Protein AF-A0A6G4RGD8-F1 (afdb_monomer_lite)

Structure (mmCIF, N/CA/C/O backbone):
data_AF-A0A6G4RGD8-F1
#
_entry.id   AF-A0A6G4RGD8-F1
#
loop_
_atom_site.group_PDB
_atom_site.id
_atom_site.type_symbol
_atom_site.label_atom_id
_atom_site.label_alt_id
_atom_site.label_comp_id
_atom_site.label_asym_id
_atom_site.label_entity_id
_atom_site.label_seq_id
_atom_site.pdbx_PDB_ins_code
_atom_site.Cartn_x
_atom_site.Cartn_y
_atom_site.Cartn_z
_atom_site.occupancy
_atom_site.B_iso_or_equiv
_atom_site.auth_seq_id
_atom_site.auth_comp_id
_atom_site.auth_asym_id
_atom_site.auth_atom_id
_atom_site.pdbx_PDB_model_num
ATOM 1 N N . MET A 1 1 ? 29.642 -4.238 -68.985 1.00 43.06 1 MET A N 1
ATOM 2 C CA . MET A 1 1 ? 29.550 -3.118 -68.025 1.00 43.06 1 MET A CA 1
ATOM 3 C C . MET A 1 1 ? 28.081 -2.906 -67.682 1.00 43.06 1 MET A C 1
ATOM 5 O O . MET A 1 1 ? 27.389 -2.224 -68.419 1.00 43.06 1 MET A O 1
ATOM 9 N N . GLN A 1 2 ? 27.576 -3.562 -66.638 1.00 38.78 2 GLN A N 1
ATOM 10 C CA . GLN A 1 2 ? 26.232 -3.315 -66.108 1.00 38.78 2 GLN A CA 1
ATOM 11 C C . GLN A 1 2 ? 26.386 -3.046 -64.612 1.00 38.78 2 GLN A C 1
ATOM 13 O O . GLN A 1 2 ? 26.752 -3.939 -63.854 1.00 38.78 2 GLN A O 1
ATOM 18 N N . SER A 1 3 ? 26.186 -1.790 -64.219 1.00 40.53 3 SER A N 1
ATOM 19 C CA . SER A 1 3 ? 26.193 -1.352 -62.826 1.00 40.53 3 SER A CA 1
ATOM 20 C C . SER A 1 3 ? 24.747 -1.252 -62.351 1.00 40.53 3 SER A C 1
ATOM 22 O O . SER A 1 3 ? 24.109 -0.221 -62.540 1.00 40.53 3 SER A O 1
ATOM 24 N N . SER A 1 4 ? 24.233 -2.313 -61.729 1.00 40.41 4 SER A N 1
ATOM 25 C CA . SER A 1 4 ? 22.991 -2.253 -60.954 1.00 40.41 4 SER A CA 1
ATOM 26 C C . SER A 1 4 ? 23.343 -1.912 -59.511 1.00 40.41 4 SER A C 1
ATOM 28 O O . SER A 1 4 ? 23.834 -2.741 -58.749 1.00 40.41 4 SER A O 1
ATOM 30 N N . ARG A 1 5 ? 23.145 -0.643 -59.154 1.00 41.50 5 ARG A N 1
ATOM 31 C CA . ARG A 1 5 ? 23.336 -0.119 -57.801 1.00 41.50 5 ARG A CA 1
ATOM 32 C C . ARG A 1 5 ? 22.056 -0.402 -57.007 1.00 41.50 5 ARG A C 1
ATOM 34 O O . ARG A 1 5 ? 21.121 0.392 -57.046 1.00 41.50 5 ARG A O 1
ATOM 41 N N . SER A 1 6 ? 22.000 -1.551 -56.333 1.00 40.41 6 SER A N 1
ATOM 42 C CA . SER A 1 6 ? 20.940 -1.849 -55.363 1.00 40.41 6 SER A CA 1
ATOM 43 C C . SER A 1 6 ? 21.024 -0.862 -54.203 1.00 40.41 6 SER A C 1
ATOM 45 O O . SER A 1 6 ? 22.023 -0.797 -53.488 1.00 40.41 6 SER A O 1
ATOM 47 N N . GLN A 1 7 ? 19.972 -0.063 -54.056 1.00 45.44 7 GLN A N 1
ATOM 48 C CA . GLN A 1 7 ? 19.753 0.810 -52.915 1.00 45.44 7 GLN A CA 1
ATOM 49 C C . GLN A 1 7 ? 19.382 -0.059 -51.709 1.00 45.44 7 GLN A C 1
ATOM 51 O O . GLN A 1 7 ? 18.290 -0.619 -51.650 1.00 45.44 7 GLN A O 1
ATOM 56 N N . SER A 1 8 ? 20.292 -0.179 -50.746 1.00 40.34 8 SER A N 1
ATOM 57 C CA . SER A 1 8 ? 19.971 -0.717 -49.425 1.00 40.34 8 SER A CA 1
ATOM 58 C C . SER A 1 8 ? 19.267 0.377 -48.629 1.00 40.34 8 SER A C 1
ATOM 60 O O . SER A 1 8 ? 19.894 1.318 -48.148 1.00 40.34 8 SER A O 1
ATOM 62 N N . ASN A 1 9 ? 17.943 0.273 -48.551 1.00 36.78 9 ASN A N 1
ATOM 63 C CA . ASN A 1 9 ? 17.093 1.141 -47.751 1.00 36.78 9 ASN A CA 1
ATOM 64 C C . ASN A 1 9 ? 17.184 0.705 -46.277 1.00 36.78 9 ASN A C 1
ATOM 66 O O . ASN A 1 9 ? 16.479 -0.204 -45.841 1.00 36.78 9 ASN A O 1
ATOM 70 N N . THR A 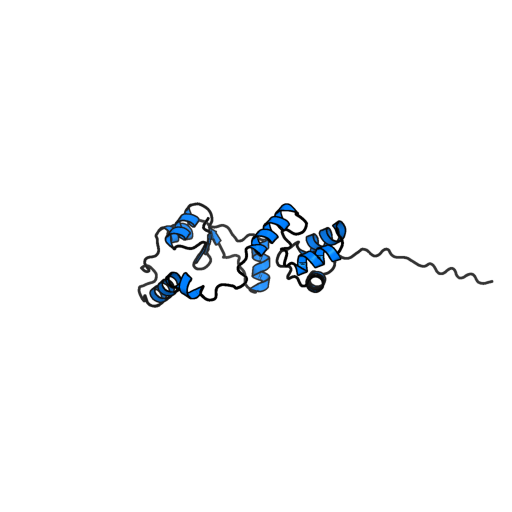1 10 ? 18.099 1.307 -45.518 1.00 40.91 10 THR A N 1
ATOM 71 C CA . THR A 1 10 ? 18.240 1.075 -44.075 1.00 40.91 10 THR A CA 1
ATOM 72 C C . THR A 1 10 ? 17.158 1.869 -43.342 1.00 40.91 10 THR A C 1
ATOM 74 O O . THR A 1 10 ? 17.375 3.003 -42.924 1.00 40.91 10 THR A O 1
ATOM 77 N N . ALA A 1 11 ? 15.962 1.291 -43.220 1.00 37.59 11 ALA A N 1
ATOM 78 C CA . ALA A 1 11 ? 14.908 1.841 -42.378 1.00 37.59 11 ALA A CA 1
ATOM 79 C C . ALA A 1 11 ? 15.315 1.706 -40.901 1.00 37.59 11 ALA A C 1
ATOM 81 O O . ALA A 1 11 ? 15.418 0.604 -40.360 1.00 37.59 11 ALA A O 1
ATOM 82 N N . SER A 1 12 ? 15.578 2.848 -40.269 1.00 39.66 12 SER A N 1
ATOM 83 C CA . SER A 1 12 ? 15.837 2.998 -38.841 1.00 39.66 12 SER A CA 1
ATOM 84 C C . SER A 1 12 ? 14.739 2.328 -38.013 1.00 39.66 12 SER A C 1
ATOM 86 O O . SER A 1 12 ? 13.585 2.752 -38.035 1.00 39.66 12 SER A O 1
ATOM 88 N N . GLN A 1 13 ? 15.112 1.282 -37.275 1.00 43.19 13 GLN A N 1
ATOM 89 C CA . GLN A 1 13 ? 14.257 0.609 -36.301 1.00 43.19 13 GLN A CA 1
ATOM 90 C C . GLN A 1 13 ? 13.852 1.603 -35.207 1.00 43.19 13 GLN A C 1
ATOM 92 O O . GLN A 1 13 ? 14.660 1.998 -34.366 1.00 43.19 13 GLN A O 1
ATOM 97 N N . THR A 1 14 ? 12.588 2.009 -35.206 1.00 43.06 14 THR A N 1
ATOM 98 C CA . THR A 1 14 ? 11.938 2.603 -34.042 1.00 43.06 14 THR A CA 1
ATOM 99 C C . THR A 1 14 ? 11.858 1.513 -32.975 1.00 43.06 14 THR A C 1
ATOM 101 O O . THR A 1 14 ? 11.172 0.509 -33.146 1.00 43.06 14 THR A O 1
ATOM 104 N N . SER A 1 15 ? 12.634 1.647 -31.897 1.00 50.28 15 SER A N 1
ATOM 105 C CA . SER A 1 15 ? 12.670 0.664 -30.812 1.00 50.28 15 SER A CA 1
ATOM 106 C C . SER A 1 15 ? 11.329 0.648 -30.078 1.00 50.28 15 SER A C 1
ATOM 108 O O . SER A 1 15 ? 11.085 1.414 -29.145 1.00 50.28 15 SER A O 1
ATOM 110 N N . ALA A 1 16 ? 10.426 -0.214 -30.542 1.00 61.56 16 ALA A N 1
ATOM 111 C CA . ALA A 1 16 ? 9.167 -0.489 -29.876 1.00 61.56 16 ALA A CA 1
ATOM 112 C C . ALA A 1 16 ? 9.452 -0.924 -28.434 1.00 61.56 16 ALA A C 1
ATOM 114 O O . ALA A 1 16 ? 10.327 -1.753 -28.168 1.00 61.56 16 ALA A O 1
ATOM 115 N N . ARG A 1 17 ? 8.725 -0.324 -27.491 1.00 67.44 17 ARG A N 1
ATOM 116 C CA . ARG A 1 17 ? 8.806 -0.666 -26.074 1.00 67.44 17 ARG A CA 1
ATOM 117 C C . ARG A 1 17 ? 8.498 -2.165 -25.917 1.00 67.44 17 ARG A C 1
ATOM 119 O O . ARG A 1 17 ? 7.419 -2.568 -26.350 1.00 67.44 17 ARG A O 1
ATOM 126 N N . PRO A 1 18 ? 9.390 -2.986 -25.324 1.00 74.69 18 PRO A N 1
ATOM 127 C CA . PRO A 1 18 ? 9.124 -4.412 -25.196 1.00 74.69 18 PRO A CA 1
ATOM 128 C C . PRO A 1 18 ? 7.847 -4.647 -24.372 1.00 74.69 18 PRO A C 1
ATOM 130 O O . PRO A 1 18 ? 7.622 -3.908 -23.401 1.00 74.69 18 PRO A O 1
ATOM 133 N N . PRO A 1 19 ? 7.021 -5.643 -24.747 1.00 82.19 19 PRO A N 1
ATOM 134 C CA . PRO A 1 19 ? 5.846 -6.037 -23.979 1.00 82.19 19 PRO A CA 1
ATOM 135 C C . PRO A 1 19 ? 6.194 -6.338 -22.519 1.00 82.19 19 PRO A C 1
ATOM 137 O O . PRO A 1 19 ? 7.292 -6.810 -22.217 1.00 82.19 19 PRO A O 1
ATOM 140 N N . ARG A 1 20 ? 5.240 -6.091 -21.614 1.00 81.25 20 ARG A N 1
ATOM 141 C CA . ARG A 1 20 ? 5.378 -6.3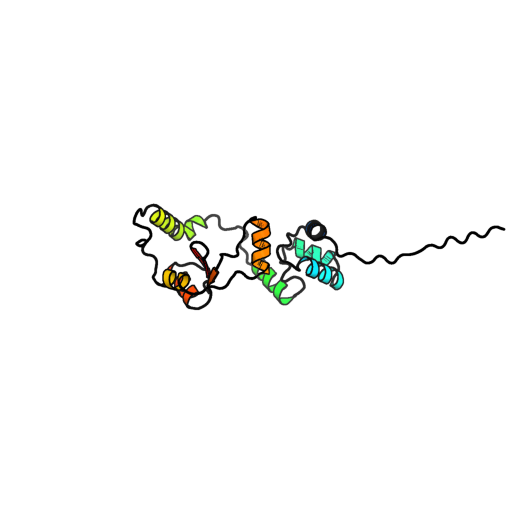49 -20.170 1.00 81.25 20 ARG A CA 1
ATOM 142 C C . ARG A 1 20 ? 5.854 -7.779 -19.893 1.00 81.25 20 ARG A C 1
ATOM 144 O O . ARG A 1 20 ? 6.862 -7.947 -19.218 1.00 81.25 20 ARG A O 1
ATOM 151 N N . GLU A 1 21 ? 5.208 -8.763 -20.514 1.00 84.25 21 GLU A N 1
ATOM 152 C CA . GLU A 1 21 ? 5.518 -10.194 -20.375 1.00 84.25 21 GLU A CA 1
ATOM 153 C C . GLU A 1 21 ? 6.969 -10.535 -20.739 1.00 84.25 21 GLU A C 1
ATOM 155 O O . GLU A 1 21 ? 7.592 -11.417 -20.154 1.00 84.25 21 GLU A O 1
ATOM 160 N N . THR A 1 22 ? 7.544 -9.824 -21.715 1.00 86.44 22 THR A N 1
ATOM 161 C CA . THR A 1 22 ? 8.944 -10.016 -22.109 1.00 86.44 22 THR A CA 1
ATOM 162 C C . THR A 1 22 ? 9.900 -9.566 -21.008 1.00 86.44 22 THR A C 1
ATOM 164 O O . THR A 1 22 ? 10.951 -10.173 -20.824 1.00 86.44 22 THR A O 1
ATOM 167 N N . ILE A 1 23 ? 9.552 -8.498 -20.290 1.00 85.56 23 ILE A N 1
ATOM 168 C CA . ILE A 1 23 ? 10.360 -7.958 -19.192 1.00 85.56 23 ILE A CA 1
ATOM 169 C C . ILE A 1 23 ? 10.203 -8.843 -17.954 1.00 85.56 23 ILE A C 1
ATOM 171 O O . ILE A 1 23 ? 11.206 -9.150 -17.318 1.00 85.56 23 ILE A O 1
ATOM 175 N N . GLU A 1 24 ? 8.979 -9.295 -17.666 1.00 87.88 24 GLU A N 1
ATOM 176 C CA . GLU A 1 24 ? 8.684 -10.251 -16.589 1.00 87.88 24 GLU A CA 1
ATOM 177 C C . GLU A 1 24 ? 9.520 -11.521 -16.743 1.00 87.88 24 GLU A C 1
ATOM 179 O O . GLU A 1 24 ? 10.305 -11.853 -15.861 1.00 87.88 24 GLU A O 1
ATOM 184 N N . ARG A 1 25 ? 9.463 -12.163 -17.918 1.00 89.81 25 ARG A N 1
ATOM 185 C CA . ARG A 1 25 ? 10.241 -13.382 -18.203 1.00 89.81 25 ARG A CA 1
ATOM 186 C C . ARG A 1 25 ? 11.749 -13.174 -18.191 1.00 89.81 25 ARG A C 1
ATOM 188 O O . ARG A 1 25 ? 12.481 -14.113 -17.911 1.00 89.81 25 ARG A O 1
ATOM 195 N N . ARG A 1 26 ? 12.230 -11.986 -18.568 1.00 89.69 26 ARG A N 1
ATOM 196 C CA . ARG A 1 26 ? 13.672 -11.703 -18.596 1.00 89.69 26 ARG A CA 1
ATOM 197 C C . ARG A 1 26 ? 14.253 -11.672 -17.193 1.00 89.69 26 ARG A C 1
ATOM 199 O O . ARG A 1 26 ? 15.326 -12.220 -16.991 1.00 89.69 26 ARG A O 1
ATOM 206 N N . TYR A 1 27 ? 13.558 -10.992 -16.289 1.00 90.50 27 TYR A N 1
ATOM 207 C CA . TYR A 1 27 ? 14.035 -10.735 -14.937 1.00 90.50 27 TYR A CA 1
ATOM 208 C C . TYR A 1 27 ? 13.481 -11.709 -13.901 1.00 90.50 27 TYR A C 1
ATOM 210 O O . TYR A 1 27 ? 13.849 -11.590 -12.741 1.00 90.50 27 TYR A O 1
ATOM 218 N N . ASP A 1 28 ? 12.611 -12.633 -14.312 1.00 89.50 28 ASP A N 1
ATOM 219 C CA . ASP A 1 28 ? 11.839 -13.502 -13.418 1.00 89.50 28 ASP A CA 1
ATOM 220 C C . ASP A 1 28 ? 11.111 -12.696 -12.323 1.00 89.50 28 ASP A C 1
ATOM 222 O O . ASP A 1 28 ? 11.133 -13.005 -11.135 1.00 89.50 28 ASP A O 1
ATOM 226 N N . LEU A 1 29 ? 10.501 -11.579 -12.737 1.00 87.44 29 LEU A N 1
ATOM 227 C CA . LEU A 1 29 ? 9.777 -10.653 -11.865 1.00 87.44 29 LEU A CA 1
ATOM 228 C C . LEU A 1 29 ? 8.316 -10.582 -12.284 1.00 87.44 29 LEU A C 1
ATOM 230 O O . LEU A 1 29 ? 8.021 -10.478 -13.470 1.00 87.44 29 LEU A O 1
ATOM 234 N N . GLU A 1 30 ? 7.407 -10.498 -11.318 1.00 83.69 30 GLU A N 1
ATOM 235 C CA . GLU A 1 30 ? 6.010 -10.146 -11.580 1.00 83.69 30 GLU A CA 1
ATOM 236 C C . GLU A 1 30 ? 5.818 -8.621 -11.491 1.00 83.69 30 GLU A C 1
ATOM 238 O O . GLU A 1 30 ? 6.068 -7.994 -10.455 1.00 83.69 30 GLU A O 1
ATOM 243 N N . LEU A 1 31 ? 5.392 -7.989 -12.594 1.00 84.62 31 LEU A N 1
ATOM 244 C CA . LEU A 1 31 ? 5.272 -6.530 -12.685 1.00 84.62 31 LEU A CA 1
ATOM 245 C C . LEU A 1 31 ? 3.887 -6.048 -12.257 1.00 84.62 31 LEU A C 1
ATOM 247 O O . LEU A 1 31 ? 3.026 -5.736 -13.069 1.00 84.62 31 LEU A O 1
ATOM 251 N N . TYR A 1 32 ? 3.683 -5.957 -10.955 1.00 75.69 32 TYR A N 1
ATOM 252 C CA . TYR A 1 32 ? 2.395 -5.658 -10.340 1.00 75.69 32 TYR A CA 1
ATOM 253 C C . TYR A 1 32 ? 1.840 -4.253 -10.557 1.00 75.69 32 TYR A C 1
ATOM 255 O O . TYR A 1 32 ? 0.623 -4.092 -10.570 1.00 75.69 32 TYR A O 1
ATOM 263 N N . MET A 1 33 ? 2.706 -3.244 -10.671 1.00 80.12 33 MET A N 1
ATOM 264 C CA . MET A 1 33 ? 2.271 -1.845 -10.727 1.00 80.12 33 MET A CA 1
ATOM 265 C C . MET A 1 33 ? 2.485 -1.262 -12.125 1.00 80.12 33 MET A C 1
ATOM 267 O O . MET A 1 33 ? 3.537 -1.510 -12.743 1.00 80.12 33 MET A O 1
ATOM 271 N N . PRO A 1 34 ? 1.551 -0.427 -12.620 1.00 76.12 34 PRO A N 1
ATOM 272 C CA . PRO A 1 34 ? 1.759 0.296 -13.863 1.00 76.12 34 PRO A CA 1
ATOM 273 C C . PRO A 1 34 ? 3.061 1.109 -13.792 1.00 76.12 34 PRO A C 1
ATOM 275 O O . PRO A 1 34 ? 3.463 1.649 -12.764 1.00 76.12 34 PRO A O 1
ATOM 278 N N . GLY A 1 35 ? 3.799 1.136 -14.902 1.00 83.94 35 GLY A N 1
ATOM 279 C CA . GLY A 1 35 ? 5.069 1.862 -14.990 1.00 83.94 35 GLY A CA 1
ATOM 280 C C . GLY A 1 35 ? 6.315 1.117 -14.491 1.00 83.94 35 GLY A C 1
ATOM 281 O O . GLY A 1 35 ? 7.419 1.558 -14.822 1.00 83.94 35 GLY A O 1
ATOM 282 N N . GLN A 1 36 ? 6.200 -0.038 -13.819 1.00 88.38 36 GLN A N 1
ATOM 283 C CA . GLN A 1 36 ? 7.375 -0.838 -13.422 1.00 88.38 36 GLN A CA 1
ATOM 284 C C . GLN A 1 36 ? 8.212 -1.282 -14.629 1.00 88.38 36 GLN A C 1
ATOM 286 O O . GLN A 1 36 ? 9.429 -1.108 -14.631 1.00 88.38 36 GLN A O 1
ATOM 291 N N . ALA A 1 37 ? 7.561 -1.708 -15.714 1.00 87.50 37 ALA A N 1
ATOM 292 C CA . ALA A 1 37 ? 8.219 -1.978 -16.993 1.00 87.50 37 ALA A CA 1
ATOM 293 C C . ALA A 1 37 ? 9.005 -0.762 -17.524 1.00 87.50 37 ALA A C 1
ATOM 295 O O . ALA A 1 37 ? 10.114 -0.903 -18.032 1.00 87.50 37 ALA A O 1
ATOM 296 N N . THR A 1 38 ? 8.449 0.454 -17.402 1.00 89.06 38 THR A N 1
ATOM 297 C CA . THR A 1 38 ? 9.132 1.689 -17.838 1.00 89.06 38 THR A CA 1
ATOM 298 C C . THR A 1 38 ? 10.365 1.936 -16.981 1.00 89.06 38 THR A C 1
ATOM 300 O O . THR A 1 38 ? 11.410 2.348 -17.480 1.00 89.06 38 THR A O 1
ATOM 303 N N . LYS A 1 39 ? 10.232 1.718 -15.670 1.00 90.00 39 LYS A N 1
ATOM 304 C CA . LYS A 1 39 ? 11.307 1.927 -14.711 1.00 90.00 39 LYS A CA 1
ATOM 305 C C . LYS A 1 39 ? 12.456 0.954 -14.956 1.00 90.00 39 LYS A C 1
ATOM 307 O O . LYS A 1 39 ? 13.591 1.411 -15.037 1.00 90.00 39 LYS A O 1
ATOM 312 N N . LEU A 1 40 ? 12.164 -0.330 -15.165 1.00 90.69 40 LEU A N 1
ATOM 313 C CA . LEU A 1 40 ? 13.173 -1.334 -15.508 1.00 90.69 40 LEU A CA 1
ATOM 314 C C . LEU A 1 40 ? 13.910 -0.973 -16.800 1.00 90.69 40 LEU A C 1
ATOM 316 O O . LEU A 1 40 ? 15.132 -0.972 -16.806 1.00 90.69 40 LEU A O 1
ATOM 320 N N . GLN A 1 41 ? 13.209 -0.518 -17.842 1.00 88.88 41 GLN A N 1
ATOM 321 C CA . GLN A 1 41 ? 13.859 -0.044 -19.074 1.00 88.88 41 GLN A CA 1
ATOM 322 C C . GLN A 1 41 ? 14.756 1.185 -18.859 1.00 88.88 41 GLN A C 1
ATOM 324 O O . GLN A 1 41 ? 15.803 1.323 -19.492 1.00 88.88 41 GLN A O 1
ATOM 329 N N . ARG A 1 42 ? 14.360 2.118 -17.982 1.00 90.19 42 ARG A N 1
ATOM 330 C CA . ARG A 1 42 ? 15.214 3.264 -17.620 1.00 90.19 42 ARG A CA 1
ATOM 331 C C . ARG A 1 42 ? 16.455 2.806 -16.856 1.00 90.19 42 ARG A C 1
ATOM 333 O O . ARG A 1 42 ? 17.538 3.318 -17.122 1.00 90.19 42 ARG A O 1
ATOM 340 N N . LEU A 1 43 ? 16.306 1.843 -15.948 1.00 92.44 43 LEU A N 1
ATOM 341 C CA . LEU A 1 43 ? 17.416 1.262 -15.196 1.00 92.44 43 LEU A CA 1
ATOM 342 C C . LEU A 1 43 ? 18.362 0.477 -16.114 1.00 92.44 43 LEU A C 1
ATOM 344 O O . LEU A 1 43 ? 19.564 0.712 -16.054 1.00 92.44 43 LEU A O 1
ATOM 348 N N . GLU A 1 44 ? 17.846 -0.347 -17.031 1.00 92.00 44 GLU A N 1
ATOM 349 C CA . GLU A 1 44 ? 18.632 -1.034 -18.069 1.00 92.00 44 GLU A CA 1
ATOM 350 C C . GLU A 1 44 ? 19.518 -0.043 -18.837 1.00 92.00 44 GLU A C 1
ATOM 352 O O . GLU A 1 44 ? 20.712 -0.279 -19.008 1.00 92.00 44 GLU A O 1
ATOM 357 N N . LYS A 1 45 ? 18.959 1.101 -19.256 1.00 90.12 45 LYS A N 1
ATOM 358 C CA . LYS A 1 45 ? 19.719 2.150 -19.955 1.00 90.12 45 LYS A CA 1
ATOM 359 C C . LYS A 1 45 ? 20.763 2.828 -19.069 1.00 90.12 45 LYS A C 1
ATOM 361 O O . LYS A 1 45 ? 21.837 3.161 -19.553 1.00 90.12 45 LYS A O 1
ATOM 366 N N . ALA A 1 46 ? 20.441 3.069 -17.800 1.00 91.00 46 ALA A N 1
ATOM 367 C CA . ALA A 1 46 ? 21.319 3.786 -16.880 1.00 91.00 46 ALA A CA 1
ATOM 368 C C . ALA A 1 46 ? 22.481 2.926 -16.367 1.00 91.00 46 ALA A C 1
ATOM 370 O O . ALA A 1 46 ? 23.546 3.453 -16.054 1.00 91.00 46 ALA A O 1
ATOM 371 N N . CYS A 1 47 ? 22.271 1.616 -16.225 1.00 91.00 47 CYS A N 1
ATOM 372 C CA . CYS A 1 47 ? 23.215 0.753 -15.526 1.00 91.00 47 CYS A CA 1
ATOM 373 C C . CYS A 1 47 ? 23.472 -0.626 -16.123 1.00 91.00 47 CYS A C 1
ATOM 375 O O . CYS A 1 47 ? 24.241 -1.403 -15.556 1.00 91.00 47 CYS A O 1
ATOM 377 N N . GLY A 1 48 ? 22.875 -0.903 -17.275 1.00 92.44 48 GLY A N 1
ATOM 378 C CA . GLY A 1 48 ? 22.999 -2.170 -17.969 1.00 92.44 48 GLY A CA 1
ATOM 379 C C . GLY A 1 48 ? 22.016 -3.229 -17.455 1.00 92.44 48 GLY A C 1
ATOM 380 O O . GLY A 1 48 ? 21.620 -3.220 -16.286 1.00 92.44 48 GLY A O 1
ATOM 381 N N . PRO A 1 49 ? 21.630 -4.182 -18.319 1.00 91.62 49 PRO A N 1
ATOM 382 C CA . PRO A 1 49 ? 20.656 -5.216 -17.979 1.00 91.62 49 PRO A CA 1
ATOM 383 C C . PRO A 1 49 ? 21.179 -6.212 -16.938 1.00 91.62 49 PRO A C 1
ATOM 385 O O . PRO A 1 49 ? 20.393 -6.714 -16.145 1.00 91.62 49 PRO A O 1
ATOM 388 N N . GLN A 1 50 ? 22.492 -6.455 -16.897 1.00 92.19 50 GLN A N 1
ATOM 389 C CA . GLN A 1 50 ? 23.129 -7.378 -15.950 1.00 92.19 50 GLN A CA 1
ATOM 390 C C . GLN A 1 50 ? 22.998 -6.898 -14.503 1.00 92.19 50 GLN A C 1
ATOM 392 O O . GLN A 1 50 ? 22.753 -7.699 -13.609 1.00 92.19 50 GLN A O 1
ATOM 397 N N . ARG A 1 51 ? 23.112 -5.584 -14.267 1.00 94.31 51 ARG A N 1
ATOM 398 C CA . ARG A 1 51 ? 22.971 -5.025 -12.918 1.00 94.31 51 ARG A CA 1
ATOM 399 C C . ARG A 1 51 ? 21.522 -5.054 -12.439 1.00 94.31 51 ARG A C 1
ATOM 401 O O . ARG A 1 51 ? 21.270 -5.319 -11.272 1.00 94.31 51 ARG A O 1
ATOM 408 N N . VAL A 1 52 ? 20.575 -4.829 -13.350 1.00 92.75 52 VAL A N 1
ATOM 409 C CA . VAL A 1 52 ? 19.143 -4.989 -13.058 1.00 92.75 52 VAL A CA 1
ATOM 410 C C . VAL A 1 52 ? 18.808 -6.453 -12.764 1.00 92.75 52 VAL A C 1
ATOM 412 O O . VAL A 1 52 ? 18.068 -6.709 -11.821 1.00 92.75 52 VAL A O 1
ATOM 415 N N . GLN A 1 53 ? 19.398 -7.397 -13.509 1.00 92.44 53 GLN A N 1
ATOM 416 C CA . GLN A 1 53 ? 19.243 -8.832 -13.256 1.00 92.44 53 GLN A CA 1
ATOM 417 C C . GLN A 1 53 ? 19.763 -9.209 -11.872 1.00 92.44 53 GLN A C 1
ATOM 419 O O . GLN A 1 53 ? 19.036 -9.820 -11.107 1.00 92.44 53 GLN A O 1
ATOM 424 N N . GLN A 1 54 ? 20.965 -8.758 -11.512 1.00 93.25 54 GLN A N 1
ATOM 425 C CA . GLN A 1 54 ? 21.527 -9.009 -10.187 1.00 93.25 54 GLN A CA 1
ATOM 426 C C . GLN A 1 54 ? 20.585 -8.541 -9.066 1.00 93.25 54 GLN A C 1
ATOM 428 O O . GLN A 1 54 ? 20.368 -9.260 -8.098 1.00 93.25 54 GLN A O 1
ATOM 433 N N . TRP A 1 55 ? 20.000 -7.347 -9.192 1.00 94.31 55 TRP A N 1
ATOM 434 C CA . TRP A 1 55 ? 19.031 -6.863 -8.206 1.00 94.31 55 TRP A CA 1
ATOM 435 C C . TRP A 1 55 ? 17.743 -7.690 -8.188 1.00 94.31 55 TRP A C 1
ATOM 437 O O . TRP A 1 55 ? 17.180 -7.896 -7.116 1.00 94.31 55 TRP A O 1
ATOM 447 N N . ALA A 1 56 ? 17.274 -8.160 -9.344 1.00 92.00 56 ALA A N 1
ATOM 448 C CA . ALA A 1 56 ? 16.129 -9.060 -9.419 1.00 92.00 56 ALA A CA 1
ATOM 449 C C . ALA A 1 56 ? 16.417 -10.390 -8.700 1.00 92.00 56 ALA A C 1
ATOM 451 O O . ALA A 1 56 ? 15.624 -10.797 -7.855 1.00 92.00 56 ALA A O 1
ATOM 452 N N . ASP A 1 57 ? 17.589 -10.985 -8.941 1.00 90.50 57 ASP A N 1
ATOM 453 C CA . ASP A 1 57 ? 18.040 -12.231 -8.308 1.00 90.50 57 ASP A CA 1
ATOM 454 C C . ASP A 1 57 ? 18.237 -12.069 -6.783 1.00 90.50 57 ASP A C 1
ATOM 456 O O . ASP A 1 57 ? 17.990 -12.995 -6.014 1.00 90.50 57 ASP A O 1
ATOM 460 N N . GLU A 1 58 ? 18.625 -10.872 -6.319 1.00 89.31 58 GLU A N 1
ATOM 461 C CA . GLU A 1 58 ? 18.666 -10.491 -4.893 1.00 89.31 58 GLU A CA 1
ATOM 462 C C . GLU A 1 58 ? 17.260 -10.342 -4.263 1.00 89.31 58 GLU A C 1
ATOM 464 O O . GLU A 1 58 ? 17.140 -10.093 -3.060 1.00 89.31 58 GLU A O 1
ATOM 469 N N . GLY A 1 59 ? 16.183 -10.446 -5.050 1.00 89.44 59 GLY A N 1
ATOM 470 C CA . GLY A 1 59 ? 14.808 -10.214 -4.601 1.00 89.44 59 GLY A CA 1
ATOM 471 C C . GLY A 1 59 ? 14.500 -8.739 -4.326 1.00 89.44 59 GLY A C 1
ATOM 472 O O . GLY A 1 59 ? 13.604 -8.416 -3.541 1.00 89.44 59 GLY A O 1
ATOM 473 N N . MET A 1 60 ? 15.255 -7.817 -4.929 1.00 93.38 60 MET A N 1
ATOM 474 C CA . MET A 1 60 ? 15.123 -6.389 -4.672 1.00 93.38 60 MET A CA 1
ATOM 475 C C . MET A 1 60 ? 13.816 -5.825 -5.254 1.00 93.38 60 MET A C 1
ATOM 477 O O . MET A 1 60 ? 13.562 -5.956 -6.452 1.00 93.38 60 MET A O 1
ATOM 481 N N . PRO A 1 61 ? 13.001 -5.097 -4.468 1.00 90.69 61 PRO A N 1
ATOM 482 C CA . PRO A 1 61 ? 11.786 -4.487 -4.989 1.00 90.69 61 PRO A CA 1
ATOM 483 C C . PRO A 1 61 ? 12.070 -3.455 -6.089 1.00 90.69 61 PRO A C 1
ATOM 485 O O . PRO A 1 61 ? 12.844 -2.510 -5.917 1.00 90.69 61 PRO A O 1
ATOM 488 N N . ILE A 1 62 ? 11.340 -3.542 -7.202 1.00 90.12 62 ILE A N 1
ATOM 489 C CA . ILE A 1 62 ? 11.461 -2.615 -8.346 1.00 90.12 62 ILE A CA 1
ATOM 490 C C . ILE A 1 62 ? 11.250 -1.150 -7.915 1.00 90.12 62 ILE A C 1
ATOM 492 O O . ILE A 1 62 ? 11.832 -0.217 -8.476 1.00 90.12 62 ILE A O 1
ATOM 496 N N . GLY A 1 63 ? 10.436 -0.920 -6.879 1.00 86.69 63 GLY A N 1
ATOM 497 C CA . GLY A 1 63 ? 10.192 0.398 -6.284 1.00 86.69 63 GLY A CA 1
ATOM 498 C C . GLY A 1 63 ? 11.448 1.080 -5.726 1.00 86.69 63 GLY A C 1
ATOM 499 O O . GLY A 1 63 ? 11.560 2.308 -5.822 1.00 86.69 63 GLY A O 1
ATOM 500 N N . ILE A 1 64 ? 12.426 0.303 -5.256 1.00 91.50 64 ILE A N 1
ATOM 501 C CA . ILE A 1 64 ? 13.659 0.811 -4.636 1.00 91.50 64 ILE A CA 1
ATOM 502 C C . ILE A 1 64 ? 14.898 0.660 -5.526 1.00 91.50 64 ILE A C 1
ATOM 504 O O . ILE A 1 64 ? 15.881 1.359 -5.302 1.00 91.50 64 ILE A O 1
ATOM 508 N N . MET A 1 65 ? 14.848 -0.181 -6.568 1.00 93.12 65 MET A N 1
ATOM 509 C CA . MET A 1 65 ? 15.967 -0.342 -7.504 1.00 93.12 65 MET A CA 1
ATOM 510 C C . MET A 1 65 ? 16.475 1.008 -8.034 1.00 93.12 65 MET A C 1
ATOM 512 O O . MET A 1 65 ? 15.691 1.868 -8.461 1.00 93.12 65 MET A O 1
ATOM 516 N N . GLY A 1 66 ? 17.800 1.172 -8.016 1.00 89.94 66 GLY A N 1
ATOM 517 C CA . GLY A 1 66 ? 18.492 2.395 -8.426 1.00 89.94 66 GLY A CA 1
ATOM 518 C C . GLY A 1 66 ? 18.541 3.503 -7.367 1.00 89.94 66 GLY A C 1
ATOM 519 O O . GLY A 1 66 ? 19.060 4.575 -7.668 1.00 89.94 66 GLY A O 1
ATOM 520 N N . LYS A 1 67 ? 18.037 3.267 -6.148 1.00 92.81 67 LYS A N 1
ATOM 521 C CA . LYS A 1 67 ? 18.118 4.203 -5.016 1.00 92.81 67 LYS A CA 1
ATOM 522 C C . LYS A 1 67 ? 19.049 3.637 -3.930 1.00 92.81 67 LYS A C 1
ATOM 524 O O . LYS A 1 67 ? 18.587 2.838 -3.123 1.00 92.81 67 LYS A O 1
ATOM 529 N N . PRO A 1 68 ? 20.344 4.013 -3.894 1.00 90.19 68 PRO A N 1
ATOM 530 C CA . PRO A 1 68 ? 21.347 3.356 -3.045 1.00 90.19 68 PRO A CA 1
ATOM 531 C C . PRO A 1 68 ? 20.943 3.236 -1.573 1.00 90.19 68 PRO A C 1
ATOM 533 O O . PRO A 1 68 ? 20.929 2.135 -1.041 1.00 90.19 68 PRO A O 1
ATOM 536 N N . VAL A 1 69 ? 20.492 4.340 -0.971 1.00 92.69 69 VAL A N 1
ATOM 537 C CA . VAL A 1 69 ? 20.074 4.378 0.440 1.00 92.69 69 VAL A CA 1
ATOM 538 C C . VAL A 1 69 ? 18.920 3.408 0.725 1.00 92.69 69 VAL A C 1
ATOM 540 O O . VAL A 1 69 ? 18.974 2.651 1.689 1.00 92.69 69 VAL A O 1
ATOM 543 N N . ASP A 1 70 ? 17.897 3.378 -0.134 1.00 91.50 70 ASP A N 1
ATOM 544 C CA . ASP A 1 70 ? 16.745 2.485 0.051 1.00 91.50 70 ASP A CA 1
ATOM 545 C C . ASP A 1 70 ? 17.125 1.010 -0.166 1.00 91.50 70 ASP A C 1
ATOM 547 O O . ASP A 1 70 ? 16.593 0.128 0.511 1.00 91.50 70 ASP A O 1
ATOM 551 N N . MET A 1 71 ? 18.037 0.739 -1.110 1.00 93.56 71 MET A N 1
ATOM 552 C CA . MET A 1 71 ? 18.553 -0.606 -1.391 1.00 93.56 71 MET A CA 1
ATOM 553 C C . MET A 1 71 ? 19.371 -1.143 -0.215 1.00 93.56 71 MET A C 1
ATOM 555 O O . MET A 1 71 ? 19.185 -2.295 0.172 1.00 93.56 71 MET A O 1
ATOM 559 N N . ASP A 1 72 ? 20.227 -0.315 0.382 1.00 91.06 72 ASP A N 1
ATOM 560 C CA . ASP A 1 72 ? 21.040 -0.704 1.535 1.00 91.06 72 ASP A CA 1
ATOM 561 C C . ASP A 1 72 ? 20.162 -0.946 2.766 1.00 91.06 72 ASP A C 1
ATOM 563 O O . ASP A 1 72 ? 20.266 -1.998 3.394 1.00 91.06 72 ASP A O 1
ATOM 567 N N . ALA A 1 73 ? 19.189 -0.066 3.025 1.00 89.12 73 ALA A N 1
ATOM 568 C CA . ALA A 1 73 ? 18.216 -0.268 4.097 1.00 89.12 73 ALA A CA 1
ATOM 569 C C . ALA A 1 73 ? 17.371 -1.542 3.893 1.00 89.12 73 ALA A C 1
ATOM 571 O O . ALA A 1 73 ? 16.988 -2.210 4.852 1.00 89.12 73 ALA A O 1
ATOM 572 N N . PHE A 1 74 ? 17.036 -1.892 2.646 1.00 91.00 74 PHE A N 1
ATOM 573 C CA . PHE A 1 74 ? 16.350 -3.152 2.351 1.00 91.00 74 PHE A CA 1
ATOM 574 C C . PHE A 1 74 ? 17.238 -4.365 2.630 1.00 91.00 74 PHE A C 1
ATOM 576 O O . PHE A 1 74 ? 16.764 -5.315 3.250 1.00 91.00 74 PHE A O 1
ATOM 583 N N . ARG A 1 75 ? 18.507 -4.327 2.213 1.00 91.50 75 ARG A N 1
ATOM 584 C CA . ARG A 1 75 ? 19.476 -5.406 2.450 1.00 91.50 75 ARG A CA 1
ATOM 585 C C . ARG A 1 75 ? 19.729 -5.631 3.934 1.00 91.50 75 ARG A C 1
ATOM 587 O O . ARG A 1 75 ? 19.729 -6.779 4.358 1.00 91.50 75 ARG A O 1
ATOM 594 N N . GLU A 1 76 ? 19.863 -4.564 4.716 1.00 89.12 76 GLU A N 1
ATOM 595 C CA . GLU A 1 76 ? 20.003 -4.635 6.175 1.00 89.12 76 GLU A CA 1
ATOM 596 C C . GLU A 1 76 ? 18.797 -5.345 6.814 1.00 89.12 76 GLU A C 1
ATOM 598 O O . GLU A 1 76 ? 18.961 -6.328 7.532 1.00 89.12 76 GLU A O 1
ATOM 603 N N . ARG A 1 77 ? 17.567 -4.969 6.432 1.00 84.50 77 ARG A N 1
ATOM 604 C CA . ARG A 1 77 ? 16.351 -5.663 6.897 1.00 84.50 77 ARG A CA 1
ATOM 605 C C . ARG A 1 77 ? 16.274 -7.130 6.468 1.00 84.50 77 ARG A C 1
ATOM 607 O O . ARG A 1 77 ? 15.664 -7.924 7.176 1.00 84.50 77 ARG A O 1
ATOM 614 N N . GLN A 1 78 ? 16.812 -7.488 5.298 1.00 82.50 78 GLN A N 1
ATOM 615 C CA . GLN A 1 78 ? 16.868 -8.889 4.861 1.00 82.50 78 GLN A CA 1
ATOM 616 C C . GLN A 1 78 ? 17.944 -9.679 5.614 1.00 82.50 78 GLN A C 1
ATOM 618 O O . GLN A 1 78 ? 17.727 -10.857 5.879 1.00 82.50 78 GLN A O 1
ATOM 623 N N . ALA A 1 79 ? 19.065 -9.051 5.981 1.00 83.19 79 ALA A N 1
ATOM 624 C CA . ALA A 1 79 ? 20.110 -9.677 6.790 1.00 83.19 79 ALA A CA 1
ATOM 625 C C . ALA A 1 79 ? 19.613 -10.008 8.207 1.00 83.19 79 ALA A C 1
ATOM 627 O O . ALA A 1 79 ? 19.935 -11.070 8.733 1.00 83.19 79 ALA A O 1
ATOM 628 N N . ASP A 1 80 ? 18.758 -9.149 8.767 1.00 78.56 80 ASP A N 1
ATOM 629 C CA . ASP A 1 80 ? 18.086 -9.378 10.051 1.00 78.56 80 ASP A CA 1
ATOM 630 C C . ASP A 1 80 ? 16.822 -10.246 9.937 1.00 78.56 80 ASP A C 1
ATOM 632 O O . ASP A 1 80 ? 16.141 -10.506 10.936 1.00 78.56 80 ASP A O 1
ATOM 636 N N . ARG A 1 81 ? 16.462 -10.708 8.729 1.00 69.25 81 ARG A N 1
ATOM 637 C CA . ARG A 1 81 ? 15.274 -11.542 8.556 1.00 69.25 81 ARG A CA 1
ATOM 638 C C . ARG A 1 81 ? 15.544 -12.918 9.169 1.00 69.25 81 ARG A C 1
ATOM 640 O O . ARG A 1 81 ? 16.503 -13.579 8.769 1.00 69.25 81 ARG A O 1
ATOM 647 N N . PRO A 1 82 ? 14.691 -13.405 10.088 1.00 63.62 82 PRO A N 1
ATOM 648 C CA . PRO A 1 82 ? 14.803 -14.777 10.556 1.00 63.62 82 PRO A CA 1
ATOM 649 C C . PRO A 1 82 ? 14.717 -15.724 9.352 1.00 63.62 82 PRO A C 1
ATOM 651 O O . PRO A 1 82 ? 13.849 -15.571 8.488 1.00 63.62 82 PRO A O 1
ATOM 654 N N . ALA A 1 83 ? 15.651 -16.677 9.286 1.00 61.94 83 ALA A N 1
ATOM 655 C CA . ALA A 1 83 ? 15.828 -17.586 8.150 1.00 61.94 83 ALA A CA 1
ATOM 656 C C . ALA A 1 83 ? 14.589 -18.455 7.861 1.00 61.94 83 ALA A C 1
ATOM 658 O O . ALA A 1 83 ? 14.456 -18.998 6.766 1.00 61.94 83 ALA A O 1
ATOM 659 N N . GLU A 1 84 ? 13.666 -18.547 8.817 1.00 57.69 84 GLU A N 1
ATOM 660 C CA . GLU A 1 84 ? 12.439 -19.319 8.714 1.00 57.69 84 GLU A CA 1
ATOM 661 C C . GLU A 1 84 ? 11.244 -18.453 9.128 1.00 57.69 84 GLU A C 1
ATOM 663 O O . GLU A 1 84 ? 11.279 -17.768 10.154 1.00 57.69 84 GLU A O 1
ATOM 668 N N . VAL A 1 85 ? 10.181 -18.471 8.316 1.00 62.84 85 VAL A N 1
ATOM 669 C CA . VAL A 1 85 ? 8.882 -17.920 8.721 1.00 62.84 85 VAL A CA 1
ATOM 670 C C . VAL A 1 85 ? 8.452 -18.704 9.962 1.00 62.84 85 VAL A C 1
ATOM 672 O O . VAL A 1 85 ? 8.352 -19.928 9.865 1.00 62.84 85 VAL A O 1
ATOM 675 N N . PRO A 1 86 ? 8.218 -18.058 11.121 1.00 59.59 86 PRO A N 1
ATOM 676 C CA . PRO A 1 86 ? 7.822 -18.776 12.322 1.00 59.59 86 PRO A CA 1
ATOM 677 C C . PRO A 1 86 ? 6.601 -19.655 12.032 1.00 59.59 86 PRO A C 1
ATOM 679 O O . PRO A 1 86 ? 5.543 -19.153 11.665 1.00 59.59 86 PRO A O 1
ATOM 682 N N . GLN A 1 87 ? 6.737 -20.970 12.196 1.00 62.25 87 GLN A N 1
ATOM 683 C CA . GLN A 1 87 ? 5.638 -21.914 11.949 1.00 62.25 87 GLN A CA 1
ATOM 684 C C . GLN A 1 87 ? 4.518 -21.797 13.002 1.00 62.25 87 GLN A C 1
ATOM 686 O O . GLN A 1 87 ? 3.439 -22.349 12.833 1.00 62.25 87 GLN A O 1
ATOM 691 N N . ASP A 1 88 ? 4.762 -21.043 14.079 1.00 60.22 88 ASP A N 1
ATOM 692 C CA . ASP A 1 88 ? 3.857 -20.876 15.219 1.00 60.22 88 ASP A CA 1
ATOM 693 C C . ASP A 1 88 ? 3.061 -19.555 15.178 1.00 60.22 88 ASP A C 1
ATOM 695 O O . ASP A 1 88 ? 2.566 -19.072 16.201 1.00 60.22 88 ASP A O 1
ATOM 699 N N . ILE A 1 89 ? 2.914 -18.957 13.986 1.00 59.81 89 ILE A N 1
ATOM 700 C CA . ILE A 1 89 ? 2.026 -17.802 13.754 1.00 59.81 89 ILE A CA 1
ATOM 701 C C . ILE A 1 89 ? 0.613 -18.102 14.277 1.00 59.81 89 ILE A C 1
ATOM 703 O O . ILE A 1 89 ? -0.041 -17.218 14.825 1.00 59.81 89 ILE A O 1
ATOM 707 N N . GLU A 1 90 ? 0.155 -19.352 14.180 1.00 56.97 90 GLU A N 1
ATOM 708 C CA . GLU A 1 90 ? -1.145 -19.773 14.705 1.00 56.97 90 GLU A CA 1
ATOM 709 C C . GLU A 1 90 ? -1.241 -19.698 16.238 1.00 56.97 90 GLU A C 1
ATOM 711 O O . GLU A 1 90 ? -2.292 -19.301 16.742 1.00 56.97 90 GLU A O 1
ATOM 716 N N . ARG A 1 91 ? -0.169 -19.984 17.003 1.00 53.38 91 ARG A N 1
ATOM 717 C CA . ARG A 1 91 ? -0.174 -19.758 18.465 1.00 53.38 91 ARG A CA 1
ATOM 718 C C . ARG A 1 91 ? -0.116 -18.291 18.827 1.00 53.38 91 ARG A C 1
ATOM 720 O O . ARG A 1 91 ? -0.791 -17.882 19.768 1.00 53.38 91 ARG A O 1
ATOM 727 N N . GLN A 1 92 ? 0.670 -17.493 18.112 1.00 54.53 92 GLN A N 1
ATOM 728 C CA . GLN A 1 92 ? 0.736 -16.050 18.369 1.00 54.53 92 GLN A CA 1
ATOM 729 C C . GLN A 1 92 ? -0.598 -15.371 18.032 1.00 54.53 92 GLN A C 1
ATOM 731 O O . GLN A 1 92 ? -1.057 -14.488 18.755 1.00 54.53 92 GLN A O 1
ATOM 736 N N . ASN A 1 93 ? -1.281 -15.870 17.003 1.00 61.88 93 ASN A N 1
ATOM 737 C CA . ASN A 1 93 ? -2.629 -15.469 16.636 1.00 61.88 93 ASN A CA 1
ATOM 738 C C . ASN A 1 93 ? -3.715 -16.259 17.374 1.00 61.88 93 ASN A C 1
ATOM 740 O O . ASN A 1 93 ? -4.883 -16.087 17.035 1.00 61.88 93 ASN A O 1
ATOM 744 N N . ALA A 1 94 ? -3.398 -17.075 18.387 1.00 59.25 94 ALA A N 1
ATOM 745 C CA . ALA A 1 94 ? -4.397 -17.881 19.091 1.00 59.25 94 ALA A CA 1
ATOM 746 C C . ALA A 1 94 ? -5.505 -17.006 19.684 1.00 59.25 94 ALA A C 1
ATOM 748 O O . ALA A 1 94 ? -6.671 -17.372 19.622 1.00 59.25 94 ALA A O 1
ATOM 749 N N . ALA A 1 95 ? -5.167 -15.803 20.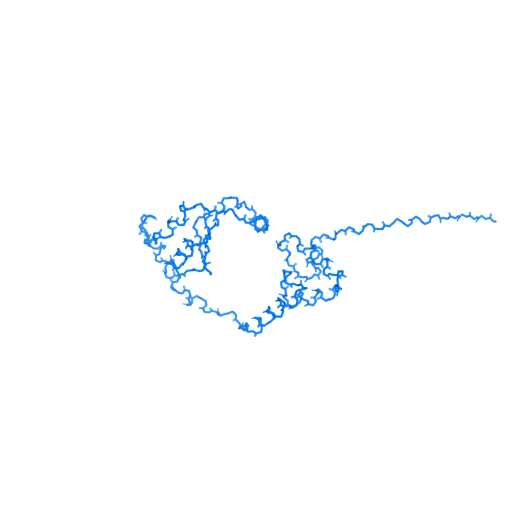156 1.00 56.72 95 ALA A N 1
ATOM 750 C CA . ALA A 1 95 ? -6.157 -14.829 20.605 1.00 56.72 95 ALA A CA 1
ATOM 751 C C . ALA A 1 95 ? -7.068 -14.339 19.460 1.00 56.72 95 ALA A C 1
ATOM 753 O O . ALA A 1 95 ? -8.246 -14.087 19.679 1.00 56.72 95 ALA A O 1
ATOM 754 N N . SER A 1 96 ? -6.550 -14.223 18.235 1.00 60.16 96 SER A N 1
ATOM 755 C CA . SER A 1 96 ? -7.328 -13.858 17.042 1.00 60.16 96 SER A CA 1
ATOM 756 C C . SER A 1 96 ? -8.200 -15.019 16.546 1.00 60.16 96 SER A C 1
ATOM 758 O O . SER A 1 96 ? -9.375 -14.833 16.241 1.00 60.16 96 SER A O 1
ATOM 760 N N . VAL A 1 97 ? -7.657 -16.241 16.540 1.00 62.50 97 VAL A N 1
ATOM 761 C CA . VAL A 1 97 ? -8.374 -17.477 16.184 1.00 62.50 97 VAL A CA 1
ATOM 762 C C . VAL A 1 97 ? -9.490 -17.767 17.186 1.00 62.50 97 VAL A C 1
ATOM 764 O O . VAL A 1 97 ? -10.596 -18.112 16.782 1.00 62.50 97 VAL A O 1
ATOM 767 N N . GLN A 1 98 ? -9.223 -17.585 18.480 1.00 60.25 98 GLN A N 1
ATOM 768 C CA . GLN A 1 98 ? -10.200 -17.763 19.547 1.00 60.25 98 GLN A CA 1
ATOM 769 C C . GLN A 1 98 ? -11.334 -16.738 19.432 1.00 60.25 98 GLN A C 1
ATOM 771 O O . GLN A 1 98 ? -12.490 -17.140 19.410 1.00 60.25 98 GLN A O 1
ATOM 776 N N . ARG A 1 99 ? -11.020 -15.449 19.218 1.00 59.25 99 ARG A N 1
ATOM 777 C CA . ARG A 1 99 ? -12.035 -14.412 18.955 1.00 59.25 99 ARG A CA 1
ATOM 778 C C . ARG A 1 99 ? -12.871 -14.699 17.708 1.00 59.25 99 ARG A C 1
ATOM 780 O O . ARG A 1 99 ? -14.076 -14.494 17.730 1.00 59.25 99 ARG A O 1
ATOM 787 N N . SER A 1 100 ? -12.251 -15.179 16.628 1.00 60.66 100 SER A N 1
ATOM 788 C CA . SER A 1 100 ? -12.965 -15.544 15.397 1.00 60.66 100 SER A CA 1
ATOM 789 C C . SER A 1 100 ? -13.913 -16.724 15.625 1.00 60.66 100 SER A C 1
ATOM 791 O O . SER A 1 100 ? -15.068 -16.678 15.214 1.00 60.66 100 SER A O 1
ATOM 793 N N . ARG A 1 101 ? -13.466 -17.758 16.350 1.00 60.56 101 ARG A N 1
ATOM 794 C CA . ARG A 1 101 ? -14.306 -18.908 16.716 1.00 60.56 101 ARG A CA 1
ATOM 795 C C . ARG A 1 101 ? -15.440 -18.520 17.658 1.00 60.56 101 ARG A C 1
ATOM 797 O O . ARG A 1 101 ? -16.562 -18.963 17.451 1.00 60.56 101 ARG A O 1
ATOM 804 N N . GLU A 1 102 ? -15.172 -17.687 18.657 1.00 57.16 102 GLU A N 1
ATOM 805 C CA . GLU A 1 102 ? -16.190 -17.171 19.577 1.00 57.16 102 GLU A CA 1
ATOM 806 C C . GLU A 1 102 ? -17.226 -16.323 18.826 1.00 57.16 102 GLU A C 1
ATOM 808 O O . GLU A 1 102 ? -18.417 -16.564 18.980 1.00 57.16 102 GLU A O 1
ATOM 813 N N . ALA A 1 103 ? -16.798 -15.444 17.913 1.00 57.25 103 ALA A N 1
ATOM 814 C CA . ALA A 1 103 ? -17.698 -14.672 17.053 1.00 57.25 103 ALA A CA 1
ATOM 815 C C . ALA A 1 103 ? -18.487 -15.535 16.046 1.00 57.25 103 ALA A C 1
ATOM 817 O O . ALA A 1 103 ? -19.600 -15.177 15.679 1.00 57.25 103 ALA A O 1
ATOM 818 N N . GLN A 1 104 ? -17.936 -16.667 15.590 1.00 54.81 104 GLN A N 1
ATOM 819 C CA . GLN A 1 104 ? -18.648 -17.628 14.733 1.00 54.81 104 GLN A CA 1
ATOM 820 C C . GLN A 1 104 ? -19.668 -18.477 15.504 1.00 54.81 104 GLN A C 1
ATOM 822 O O . GLN A 1 104 ? -20.664 -18.908 14.924 1.00 54.81 104 GLN A O 1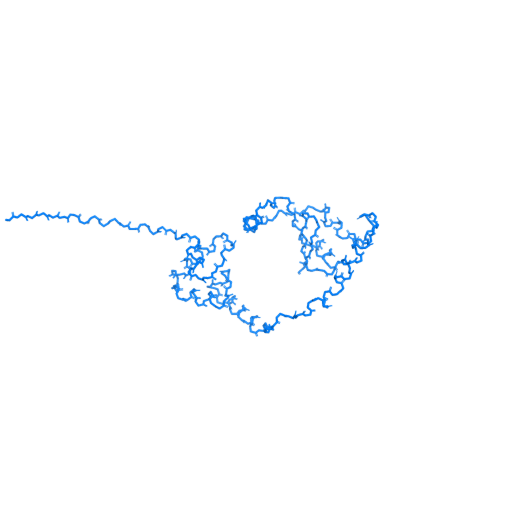
ATOM 827 N N . HIS A 1 105 ? -19.414 -18.746 16.787 1.00 50.84 105 HIS A N 1
ATOM 828 C CA . HIS A 1 105 ? -20.310 -19.509 17.658 1.00 50.84 105 HIS A CA 1
ATOM 829 C C . HIS A 1 105 ? -21.374 -18.648 18.344 1.00 50.84 105 HIS A C 1
ATOM 831 O O . HIS A 1 105 ? -22.355 -19.198 18.848 1.00 50.84 105 HIS A O 1
ATOM 837 N N . ASP A 1 106 ? -21.213 -17.327 18.343 1.00 49.28 106 ASP A N 1
ATOM 838 C CA . ASP A 1 106 ? -22.214 -16.412 18.861 1.00 49.28 106 ASP A CA 1
ATOM 839 C C . ASP A 1 106 ? -23.346 -16.232 17.838 1.00 49.28 106 ASP A C 1
ATOM 841 O O . ASP A 1 106 ? -23.274 -15.449 16.894 1.00 49.28 106 ASP A O 1
ATOM 845 N N . THR A 1 107 ? -24.418 -17.007 18.008 1.00 54.28 107 THR A N 1
ATOM 846 C CA . THR A 1 107 ? -25.660 -16.889 17.224 1.00 54.28 107 THR A CA 1
ATOM 847 C C . THR A 1 107 ? -26.515 -15.684 17.636 1.00 54.28 107 THR A C 1
ATOM 849 O O . THR A 1 107 ? -27.680 -15.593 17.237 1.00 54.28 107 THR A O 1
ATOM 852 N N . ALA A 1 108 ? -25.981 -14.774 18.458 1.00 53.78 108 ALA A N 1
ATOM 853 C CA . ALA A 1 108 ? -26.619 -13.499 18.736 1.00 53.78 108 ALA A CA 1
ATOM 854 C C . ALA A 1 108 ? -26.878 -12.738 17.419 1.00 53.78 108 ALA A C 1
ATOM 856 O O . ALA A 1 108 ? -26.090 -12.826 16.471 1.00 53.78 108 ALA A O 1
ATOM 857 N N . PRO A 1 109 ? -27.992 -11.991 17.308 1.00 52.44 109 PRO A N 1
ATOM 858 C CA . PRO A 1 109 ? -28.231 -11.155 16.139 1.00 52.44 109 PRO A CA 1
ATOM 859 C C . PRO A 1 109 ? -27.015 -10.245 15.924 1.00 52.44 109 PRO A C 1
ATOM 861 O O . PRO A 1 109 ? -26.508 -9.667 16.882 1.00 52.44 109 PRO A O 1
ATOM 864 N N . ALA A 1 110 ? -26.568 -10.104 14.670 1.00 54.78 110 ALA A N 1
ATOM 865 C CA . ALA A 1 110 ? -25.309 -9.460 14.255 1.00 54.78 110 ALA A CA 1
ATOM 866 C C . ALA A 1 110 ? -25.044 -8.033 14.806 1.00 54.78 110 ALA A C 1
ATOM 868 O O . ALA A 1 110 ? -23.980 -7.462 14.577 1.00 54.78 110 ALA A O 1
ATOM 869 N N . GLY A 1 111 ? -25.998 -7.440 15.529 1.00 49.56 111 GLY A N 1
ATOM 870 C CA . GLY A 1 111 ? -25.864 -6.175 16.242 1.00 49.56 111 GLY A CA 1
ATOM 871 C C . GLY A 1 111 ? -25.251 -6.252 17.650 1.00 49.56 111 GLY A C 1
ATOM 872 O O . GLY A 1 111 ? -24.855 -5.196 18.145 1.00 49.56 111 GLY A O 1
ATOM 873 N N . ASP A 1 112 ? -25.137 -7.431 18.279 1.00 52.19 112 ASP A N 1
ATOM 874 C CA . ASP A 1 112 ? -24.750 -7.562 19.703 1.00 52.19 112 ASP A CA 1
ATOM 875 C C . ASP A 1 112 ? -23.368 -8.199 19.951 1.00 52.19 112 ASP A C 1
ATOM 877 O O . ASP A 1 112 ? -22.984 -8.438 21.089 1.00 52.19 112 ASP A O 1
ATOM 881 N N . ALA A 1 113 ? -22.572 -8.416 18.897 1.00 57.81 113 ALA A N 1
ATOM 882 C CA . ALA A 1 113 ? -21.266 -9.093 18.950 1.00 57.81 113 ALA A CA 1
ATOM 883 C C . ALA A 1 113 ? -20.140 -8.320 19.690 1.00 57.81 113 ALA A C 1
ATOM 885 O O . ALA A 1 113 ? -18.964 -8.468 19.364 1.00 57.81 113 ALA A O 1
ATOM 886 N N . GLY A 1 114 ? -20.465 -7.430 20.636 1.00 62.72 114 GLY A N 1
ATOM 887 C CA . GLY A 1 114 ? -19.477 -6.699 21.442 1.00 62.72 114 GLY A CA 1
ATOM 888 C C . GLY A 1 114 ? -18.516 -5.824 20.628 1.00 62.72 114 GLY A C 1
ATOM 889 O O . GLY A 1 114 ? -17.423 -5.507 21.094 1.00 62.72 114 GLY A O 1
ATOM 890 N N . VAL A 1 115 ? -18.895 -5.450 19.400 1.00 72.25 115 VAL A N 1
ATOM 891 C CA . VAL A 1 115 ? -18.045 -4.671 18.493 1.00 72.25 115 VAL A CA 1
ATOM 892 C C . VAL A 1 115 ? -17.782 -3.288 19.105 1.00 72.25 115 VAL A C 1
ATOM 894 O O . VAL A 1 115 ? -18.750 -2.572 19.388 1.00 72.25 115 VAL A O 1
ATOM 897 N N . PRO A 1 116 ? -16.509 -2.876 19.285 1.00 80.88 116 PRO A N 1
ATOM 898 C CA . PRO A 1 116 ? -16.181 -1.565 19.833 1.00 80.88 116 PRO A CA 1
ATOM 899 C C . PRO A 1 116 ? -16.855 -0.435 19.049 1.00 80.88 116 PRO A C 1
ATOM 901 O O . PRO A 1 116 ? -16.887 -0.459 17.817 1.00 80.88 116 PRO A O 1
ATOM 904 N N . GLY A 1 117 ? -17.354 0.587 19.755 1.00 85.62 117 GLY A N 1
ATOM 905 C CA . GLY A 1 117 ? -17.997 1.752 19.130 1.00 85.62 117 GLY A CA 1
ATOM 906 C C . GLY A 1 117 ? -17.115 2.420 18.069 1.00 85.62 117 GLY A C 1
ATOM 907 O O . GLY A 1 117 ? -17.608 2.759 16.999 1.00 85.62 117 GLY A O 1
ATOM 908 N N . SER A 1 118 ? -15.797 2.445 18.296 1.00 87.19 118 SER A N 1
ATOM 909 C CA . SER A 1 118 ? -14.809 2.971 17.348 1.00 87.19 118 SER A CA 1
ATOM 910 C C . SER A 1 118 ? -14.855 2.291 15.976 1.00 87.19 118 SER A C 1
ATOM 912 O O . SER A 1 118 ? -14.659 2.953 14.962 1.00 87.19 118 SER A O 1
ATOM 914 N N . VAL A 1 119 ? -15.171 0.993 15.905 1.00 87.75 119 VAL A N 1
ATOM 915 C CA . VAL A 1 119 ? -15.341 0.293 14.622 1.00 87.75 119 VAL A CA 1
ATOM 916 C C . VAL A 1 119 ? -16.572 0.828 13.889 1.00 87.75 119 VAL A C 1
ATOM 918 O O . VAL A 1 119 ? -16.490 1.125 12.700 1.00 87.75 119 VAL A O 1
ATOM 921 N N . ARG A 1 120 ? -17.703 1.013 14.583 1.00 90.75 120 ARG A N 1
ATOM 922 C CA . ARG A 1 120 ? -18.925 1.580 13.981 1.00 90.75 120 ARG A CA 1
ATOM 923 C C . ARG A 1 120 ? -18.716 3.023 13.527 1.00 90.75 120 ARG A C 1
ATOM 925 O O . ARG A 1 120 ? -19.203 3.390 12.457 1.00 90.75 120 ARG A O 1
ATOM 932 N N . ASP A 1 121 ? -17.964 3.803 14.297 1.00 91.06 121 ASP A N 1
ATOM 933 C CA . ASP A 1 121 ? -17.638 5.193 13.975 1.00 91.06 121 ASP A CA 1
ATOM 934 C C . ASP A 1 121 ? -16.813 5.283 12.684 1.00 91.06 121 ASP A C 1
ATOM 936 O O . ASP A 1 121 ? -17.138 6.070 11.795 1.00 91.06 121 ASP A O 1
ATOM 940 N N . VAL A 1 122 ? -15.805 4.416 12.522 1.00 94.06 122 VAL A N 1
ATOM 941 C CA . VAL A 1 122 ? -15.010 4.332 11.285 1.00 94.06 122 VAL A CA 1
ATOM 942 C C . VAL A 1 122 ? -15.871 3.939 10.091 1.00 94.06 122 VAL A C 1
ATOM 944 O O . VAL A 1 122 ? -15.808 4.593 9.055 1.00 94.06 122 VAL A O 1
ATOM 947 N N . LEU A 1 123 ? -16.701 2.902 10.220 1.00 92.25 123 LEU A N 1
ATOM 948 C CA . LEU A 1 123 ? -17.538 2.427 9.112 1.00 92.25 123 LEU A CA 1
ATOM 949 C C . LEU A 1 123 ? -18.605 3.446 8.689 1.00 92.25 123 LEU A C 1
ATOM 951 O O . LEU A 1 123 ? -18.987 3.474 7.521 1.00 92.25 123 LEU A O 1
ATOM 955 N N . SER A 1 124 ? -19.055 4.291 9.620 1.00 90.81 124 SER A N 1
ATOM 956 C CA . SER A 1 124 ? -20.008 5.377 9.356 1.00 90.81 124 SER A CA 1
ATOM 957 C C . SER A 1 124 ? -19.337 6.632 8.788 1.00 90.81 124 SER A C 1
ATOM 959 O O . SER A 1 124 ? -20.008 7.493 8.217 1.00 90.81 124 SER A O 1
ATOM 961 N N . SER A 1 125 ? -18.017 6.753 8.946 1.00 91.06 125 SER A N 1
ATOM 962 C CA . SER A 1 125 ? -17.241 7.861 8.403 1.00 91.06 125 SER A CA 1
ATOM 963 C C . SER A 1 125 ? -17.036 7.712 6.888 1.00 91.06 125 SER A C 1
ATOM 965 O O . SER A 1 125 ? -17.024 6.597 6.359 1.00 91.06 125 SER A O 1
ATOM 967 N N . PRO A 1 126 ? -16.889 8.820 6.143 1.00 89.44 126 PRO A N 1
ATOM 968 C CA . PRO A 1 126 ? -16.532 8.736 4.737 1.00 89.44 126 PRO A CA 1
ATOM 969 C C . PRO A 1 126 ? -15.102 8.197 4.595 1.00 89.44 126 PRO A C 1
ATOM 971 O O . PRO A 1 126 ? -14.150 8.805 5.077 1.00 89.44 126 PRO A O 1
ATOM 974 N N . GLY A 1 127 ? -14.956 7.077 3.890 1.00 92.31 127 GLY A N 1
ATOM 975 C CA . GLY A 1 127 ? -13.658 6.588 3.424 1.00 92.31 127 GLY A CA 1
ATOM 976 C C . GLY A 1 127 ? -13.323 7.118 2.029 1.00 92.31 127 GLY A C 1
ATOM 977 O O . GLY A 1 127 ? -14.190 7.632 1.318 1.00 92.31 127 GLY A O 1
ATOM 978 N N . HIS A 1 128 ? -12.077 6.944 1.601 1.00 95.69 128 HIS A N 1
ATOM 979 C CA . HIS A 1 128 ? -11.668 7.224 0.225 1.00 95.69 128 HIS A CA 1
ATOM 980 C C . HIS A 1 128 ? -11.619 5.940 -0.607 1.00 95.69 128 HIS A C 1
ATOM 982 O O . HIS A 1 128 ? -11.481 4.841 -0.075 1.00 95.69 128 HIS A O 1
ATOM 988 N N . SER A 1 129 ? -11.742 6.055 -1.927 1.00 95.88 129 SER A N 1
ATOM 989 C CA . SER A 1 129 ? -11.535 4.906 -2.813 1.00 95.88 129 SER A CA 1
ATOM 990 C C . SER A 1 129 ? -10.089 4.408 -2.734 1.00 95.88 129 SER A C 1
ATOM 992 O O . SER A 1 129 ? -9.181 5.153 -2.346 1.00 95.88 129 SER A O 1
ATOM 994 N N . LEU A 1 130 ? -9.873 3.151 -3.124 1.00 93.69 130 LEU A N 1
ATOM 995 C CA . LEU A 1 130 ? -8.524 2.649 -3.378 1.00 93.69 130 LEU A CA 1
ATOM 996 C C . LEU A 1 130 ? -7.814 3.537 -4.405 1.00 93.69 130 LEU A C 1
ATOM 998 O O . LEU A 1 130 ? -8.434 4.030 -5.351 1.00 93.69 130 LEU A O 1
ATOM 1002 N N . ASP A 1 131 ? -6.510 3.718 -4.206 1.00 92.06 131 ASP A N 1
ATOM 1003 C CA . ASP A 1 131 ? -5.651 4.388 -5.176 1.00 92.06 131 ASP A CA 1
ATOM 1004 C C . ASP A 1 131 ? -5.756 3.696 -6.544 1.00 92.06 131 ASP A C 1
ATOM 1006 O O . ASP A 1 131 ? -5.812 2.469 -6.610 1.00 92.06 131 ASP A O 1
ATOM 1010 N N . GLY A 1 132 ? -5.813 4.473 -7.628 1.00 89.12 132 GLY A N 1
ATOM 1011 C CA . GLY A 1 132 ? -6.141 3.957 -8.959 1.00 89.12 132 GLY A CA 1
ATOM 1012 C C . GLY A 1 132 ? -5.172 2.886 -9.461 1.00 89.12 132 GLY A C 1
ATOM 1013 O O . GLY A 1 132 ? -5.616 1.896 -10.045 1.00 89.12 132 GLY A O 1
ATOM 1014 N N . ASP A 1 133 ? -3.876 3.042 -9.179 1.00 87.06 133 ASP A N 1
ATOM 1015 C CA . ASP A 1 133 ? -2.854 2.081 -9.602 1.00 87.06 133 ASP A CA 1
ATOM 1016 C C . ASP A 1 133 ? -2.960 0.779 -8.798 1.00 87.06 133 ASP A C 1
ATOM 1018 O O . ASP A 1 133 ? -2.846 -0.316 -9.355 1.00 87.06 133 ASP A O 1
ATOM 1022 N N . VAL A 1 134 ? -3.224 0.891 -7.491 1.00 89.44 134 VAL A N 1
ATOM 1023 C CA . VAL A 1 134 ? -3.452 -0.263 -6.607 1.00 89.44 134 VAL A CA 1
ATOM 1024 C C . VAL A 1 134 ? -4.741 -0.988 -6.988 1.00 89.44 134 VAL A C 1
ATOM 1026 O O . VAL A 1 134 ? -4.751 -2.214 -7.078 1.00 89.44 134 VAL A O 1
ATOM 1029 N N . LYS A 1 135 ? -5.818 -0.236 -7.234 1.00 91.62 135 LYS A N 1
ATOM 1030 C CA . LYS A 1 135 ? -7.129 -0.764 -7.607 1.00 91.62 135 LYS A CA 1
ATOM 1031 C C . LYS A 1 135 ? -7.031 -1.569 -8.899 1.00 91.62 135 LYS A C 1
ATOM 1033 O O . LYS A 1 135 ? -7.342 -2.753 -8.874 1.00 91.62 135 LYS A O 1
ATOM 1038 N N . GLY A 1 136 ? -6.508 -0.977 -9.976 1.00 89.69 136 GLY A N 1
ATOM 1039 C CA . GLY A 1 136 ? -6.386 -1.661 -11.267 1.00 89.69 136 GLY A CA 1
ATOM 1040 C C . GLY A 1 136 ? -5.520 -2.922 -11.190 1.00 89.69 136 GLY A C 1
ATOM 1041 O O . GLY A 1 136 ? -5.911 -3.975 -11.681 1.00 89.69 136 GLY A O 1
ATOM 1042 N N . GLY A 1 137 ? -4.386 -2.860 -10.482 1.00 90.38 137 GLY A N 1
ATOM 1043 C CA . GLY A 1 137 ? -3.511 -4.024 -10.311 1.00 90.38 137 GLY A CA 1
ATOM 1044 C C . GLY A 1 137 ? -4.119 -5.175 -9.493 1.00 90.38 137 GLY A C 1
ATOM 1045 O O . GLY A 1 137 ? -3.651 -6.312 -9.614 1.00 90.38 137 GLY A O 1
ATOM 1046 N N . LEU A 1 138 ? -5.120 -4.897 -8.650 1.00 92.06 138 LEU A N 1
ATOM 1047 C CA . LEU A 1 138 ? -5.871 -5.903 -7.893 1.00 92.06 138 LEU A CA 1
ATOM 1048 C C . LEU A 1 138 ? -7.091 -6.413 -8.668 1.00 92.06 138 LEU A C 1
ATOM 1050 O O . LEU A 1 138 ? -7.310 -7.622 -8.691 1.00 92.06 138 LEU A O 1
ATOM 1054 N N . GLU A 1 139 ? -7.844 -5.528 -9.326 1.00 94.12 139 GLU A N 1
ATOM 1055 C CA . GLU A 1 139 ? -8.987 -5.885 -10.182 1.00 94.12 139 GLU A CA 1
ATOM 1056 C C . GLU A 1 139 ? -8.556 -6.855 -11.295 1.00 94.12 139 GLU A C 1
ATOM 1058 O O . GLU A 1 139 ? -9.200 -7.885 -11.488 1.00 94.12 139 GLU A O 1
ATOM 1063 N N . ASP A 1 140 ? -7.405 -6.611 -11.935 1.00 91.00 140 ASP A N 1
ATOM 1064 C CA . ASP A 1 140 ? -6.835 -7.495 -12.966 1.00 91.00 140 ASP A CA 1
ATOM 1065 C C . ASP A 1 140 ? -6.590 -8.932 -12.466 1.00 91.00 140 ASP A C 1
ATOM 1067 O O . ASP A 1 140 ? -6.647 -9.884 -13.244 1.00 91.00 140 ASP A O 1
ATOM 1071 N N . ARG A 1 141 ? -6.298 -9.109 -11.171 1.00 87.25 141 ARG A N 1
ATOM 1072 C CA . ARG A 1 141 ? -6.008 -10.429 -10.582 1.00 87.25 141 ARG A CA 1
ATOM 1073 C C . ARG A 1 141 ? -7.231 -11.110 -10.009 1.00 87.25 141 ARG A C 1
ATOM 1075 O O . ARG A 1 141 ? -7.322 -12.333 -10.056 1.00 87.25 141 ARG A O 1
ATOM 1082 N N . LEU A 1 142 ? -8.117 -10.327 -9.405 1.00 91.88 142 LEU A N 1
ATOM 1083 C CA . LEU A 1 142 ? -9.335 -10.834 -8.786 1.00 91.88 142 LEU A CA 1
ATOM 1084 C C . LEU A 1 142 ? -10.426 -11.092 -9.828 1.00 91.88 142 LEU A C 1
ATOM 1086 O O . LEU A 1 142 ? -11.319 -11.892 -9.569 1.00 91.88 142 LEU A O 1
ATOM 1090 N N . GLY A 1 143 ? -10.350 -10.447 -10.997 1.00 90.81 143 GLY A N 1
ATOM 1091 C CA . GLY A 1 143 ? -11.385 -10.520 -12.026 1.00 90.81 143 GLY A CA 1
ATOM 1092 C C . GLY A 1 143 ? -12.692 -9.839 -11.610 1.00 90.81 143 GLY A C 1
ATOM 1093 O O . GLY A 1 143 ? -13.732 -10.117 -12.198 1.00 90.81 143 GLY A O 1
ATOM 1094 N N . GLU A 1 144 ? -12.640 -8.970 -10.598 1.00 92.00 144 GLU A N 1
ATOM 1095 C CA . GLU A 1 144 ? -13.786 -8.321 -9.958 1.00 92.00 144 GLU A CA 1
ATOM 1096 C C . GLU A 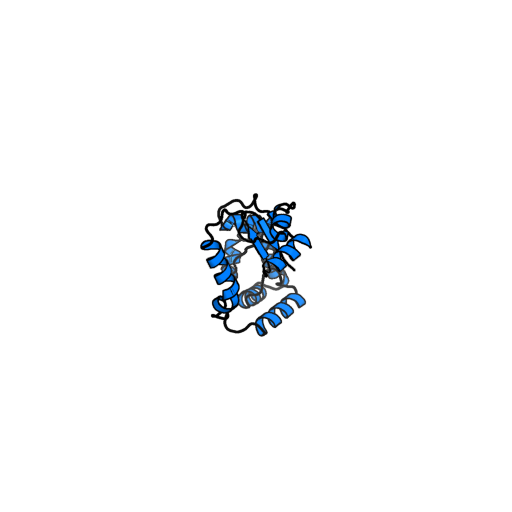1 144 ? -13.503 -6.838 -9.730 1.00 92.00 144 GLU A C 1
ATOM 1098 O O . GLU A 1 144 ? -12.354 -6.450 -9.515 1.00 92.00 144 GLU A O 1
ATOM 1103 N N . SER A 1 145 ? -14.553 -6.011 -9.741 1.00 93.25 145 SER A N 1
ATOM 1104 C CA . SER A 1 145 ? -14.419 -4.571 -9.489 1.00 93.25 145 SER A CA 1
ATOM 1105 C C . SER A 1 145 ? -14.246 -4.268 -8.001 1.00 93.25 145 SER A C 1
ATOM 1107 O O . SER A 1 145 ? -14.951 -4.796 -7.143 1.00 93.25 145 SER A O 1
ATOM 1109 N N . LEU A 1 146 ? -13.354 -3.331 -7.690 1.00 95.31 146 LEU A N 1
ATOM 1110 C CA . LEU A 1 146 ? -13.092 -2.824 -6.347 1.00 95.31 146 LEU A CA 1
ATOM 1111 C C . LEU A 1 146 ? -13.631 -1.396 -6.141 1.00 95.31 146 LEU A C 1
ATOM 1113 O O . LEU A 1 146 ? -13.310 -0.754 -5.143 1.00 95.31 146 LEU A O 1
ATOM 1117 N N . ASP A 1 147 ? -14.514 -0.903 -7.016 1.00 94.50 147 ASP A N 1
ATOM 1118 C CA . ASP A 1 147 ? -15.081 0.460 -6.949 1.00 94.50 147 ASP A CA 1
ATOM 1119 C C . ASP A 1 147 ? -15.886 0.740 -5.673 1.00 94.50 147 ASP A C 1
ATOM 1121 O O . ASP A 1 147 ? -15.956 1.871 -5.179 1.00 94.50 147 ASP A O 1
ATOM 1125 N N . HIS A 1 148 ? -16.488 -0.305 -5.116 1.00 93.56 148 HIS A N 1
ATOM 1126 C CA . HIS A 1 148 ? -17.207 -0.275 -3.847 1.00 93.56 148 HIS A CA 1
ATOM 1127 C C . HIS A 1 148 ? -16.304 -0.229 -2.603 1.00 93.56 148 HIS A C 1
ATOM 1129 O O . HIS A 1 148 ? -16.812 0.036 -1.514 1.00 93.56 148 HIS A O 1
ATOM 1135 N N . VAL A 1 149 ? -14.988 -0.442 -2.739 1.00 95.81 149 VAL A N 1
ATOM 1136 C CA . VAL A 1 149 ? -14.073 -0.485 -1.594 1.00 95.81 149 VAL A CA 1
ATOM 1137 C C . VAL A 1 149 ? -13.814 0.919 -1.048 1.00 95.81 149 VAL A C 1
ATOM 1139 O O . VAL A 1 149 ? -13.585 1.875 -1.797 1.00 95.81 149 VAL A O 1
ATOM 1142 N N . ARG A 1 150 ? -13.856 1.055 0.279 1.00 96.69 150 ARG A N 1
ATOM 1143 C CA . ARG A 1 150 ? -13.585 2.293 1.015 1.00 96.69 150 ARG A CA 1
ATOM 1144 C C . ARG A 1 150 ? -12.454 2.076 2.003 1.00 96.69 150 ARG A C 1
ATOM 1146 O O . ARG A 1 150 ? -12.518 1.193 2.851 1.00 96.69 150 ARG A O 1
ATOM 1153 N N . VAL A 1 151 ? -11.431 2.906 1.891 1.00 96.56 151 VAL A N 1
ATOM 1154 C CA . VAL A 1 151 ? -10.256 2.907 2.748 1.00 96.56 151 VAL A CA 1
ATOM 1155 C C . VAL A 1 151 ? -10.389 4.028 3.772 1.00 96.56 151 VAL A C 1
ATOM 1157 O O . VAL A 1 151 ? -10.678 5.175 3.428 1.00 96.56 151 VAL A O 1
ATOM 1160 N N . HIS A 1 152 ? -10.171 3.674 5.031 1.00 97.00 152 HIS A N 1
ATOM 1161 C CA . HIS A 1 152 ? -10.222 4.555 6.185 1.00 97.00 152 HIS A CA 1
ATOM 1162 C C . HIS A 1 152 ? -8.831 4.683 6.788 1.00 97.00 152 HIS A C 1
ATOM 1164 O O . HIS A 1 152 ? -8.186 3.688 7.129 1.00 97.00 152 HIS A O 1
ATOM 1170 N N . THR A 1 153 ? -8.378 5.922 6.929 1.00 94.94 153 THR A N 1
ATOM 1171 C CA . THR A 1 153 ? -7.088 6.277 7.521 1.00 94.94 153 THR A CA 1
ATOM 1172 C C . THR A 1 153 ? -7.266 7.454 8.480 1.00 94.94 153 THR A C 1
ATOM 1174 O O . THR A 1 153 ? -8.319 8.091 8.518 1.00 94.94 153 THR A O 1
ATOM 1177 N N . GLY A 1 154 ? -6.239 7.741 9.278 1.00 93.44 154 GLY A N 1
ATOM 1178 C CA . GLY A 1 154 ? -6.264 8.828 10.253 1.00 93.44 154 GLY A CA 1
ATOM 1179 C C . GLY A 1 154 ? -6.749 8.398 11.644 1.00 93.44 154 GLY A C 1
ATOM 1180 O O . GLY A 1 154 ? -6.914 7.205 11.903 1.00 93.44 154 GLY A O 1
ATOM 1181 N N . PRO A 1 155 ? -6.960 9.360 12.560 1.00 93.88 155 PRO A N 1
ATOM 1182 C CA . PRO A 1 155 ? -7.090 9.078 13.992 1.00 93.88 155 PRO A CA 1
ATOM 1183 C C . PRO A 1 155 ? -8.226 8.114 14.353 1.00 93.88 155 PRO A C 1
ATOM 1185 O O . PRO A 1 155 ? -8.043 7.222 15.175 1.00 93.88 155 PRO A O 1
ATOM 1188 N N . THR A 1 156 ? -9.388 8.243 13.706 1.00 92.62 156 THR A N 1
ATOM 1189 C CA . THR A 1 156 ? -10.546 7.376 13.974 1.00 92.62 156 THR A CA 1
ATOM 1190 C C . THR A 1 156 ? -10.273 5.929 13.549 1.00 92.62 156 THR A C 1
ATOM 1192 O O . THR A 1 156 ? -10.575 4.999 14.295 1.00 92.62 156 THR A O 1
ATOM 1195 N N . ALA A 1 157 ? -9.639 5.730 12.386 1.00 95.06 157 ALA A N 1
ATOM 1196 C CA . ALA A 1 157 ? -9.232 4.408 11.903 1.00 95.06 157 ALA A CA 1
ATOM 1197 C C . ALA A 1 157 ? -8.178 3.772 12.819 1.00 95.06 157 ALA A C 1
ATOM 1199 O O . ALA A 1 157 ? -8.294 2.598 13.167 1.00 95.06 157 ALA A O 1
ATOM 1200 N N . GLN A 1 158 ? -7.208 4.567 13.276 1.00 94.69 158 GLN A N 1
ATOM 1201 C CA . GLN A 1 158 ? -6.180 4.128 14.220 1.00 94.69 158 GLN A CA 1
ATOM 1202 C C . GLN A 1 158 ? -6.791 3.651 15.540 1.00 94.69 158 GLN A C 1
ATOM 1204 O O . GLN A 1 158 ? -6.521 2.529 15.960 1.00 94.69 158 GLN A O 1
ATOM 1209 N N . GLN A 1 159 ? -7.694 4.436 16.132 1.00 93.00 159 GLN A N 1
ATOM 1210 C CA . GLN A 1 159 ? -8.382 4.066 17.370 1.00 93.00 159 GLN A CA 1
ATOM 1211 C C . GLN A 1 159 ? -9.210 2.778 17.222 1.00 93.00 159 GLN A C 1
ATOM 1213 O O . GLN A 1 159 ? -9.273 1.962 18.142 1.00 93.00 159 GLN A O 1
ATOM 1218 N N . ALA A 1 160 ? -9.862 2.572 16.074 1.00 92.44 160 ALA A N 1
ATOM 1219 C CA . ALA A 1 160 ? -10.603 1.340 15.813 1.00 92.44 160 ALA A CA 1
ATOM 1220 C C . ALA A 1 160 ? -9.677 0.126 15.681 1.00 92.44 160 ALA A C 1
ATOM 1222 O O . ALA A 1 160 ? -9.953 -0.916 16.271 1.00 92.44 160 ALA A O 1
ATOM 1223 N N . CYS A 1 161 ? -8.568 0.274 14.954 1.00 92.62 161 CYS A N 1
ATOM 1224 C CA . CYS A 1 161 ? -7.538 -0.752 14.805 1.00 92.62 161 CYS A CA 1
ATOM 1225 C C . CYS A 1 161 ? -6.924 -1.149 16.157 1.00 92.62 161 CYS A C 1
ATOM 1227 O O . CYS A 1 161 ? -6.797 -2.339 16.449 1.00 92.62 161 CYS A O 1
ATOM 1229 N N . GLU A 1 162 ? -6.633 -0.177 17.023 1.00 90.94 162 GLU A N 1
ATOM 1230 C CA . GLU A 1 162 ? -6.165 -0.421 18.392 1.00 90.94 162 GLU A CA 1
ATOM 1231 C C . GLU A 1 162 ? -7.211 -1.156 19.237 1.00 90.94 162 GLU A C 1
ATOM 1233 O O . GLU A 1 162 ? -6.882 -2.132 19.912 1.00 90.94 162 GLU A O 1
ATOM 1238 N N . ALA A 1 163 ? -8.483 -0.747 19.157 1.00 88.06 163 ALA A N 1
ATOM 1239 C CA . ALA A 1 163 ? -9.572 -1.360 19.920 1.00 88.06 163 ALA A CA 1
ATOM 1240 C C . ALA A 1 163 ? -9.786 -2.847 19.585 1.00 88.06 163 ALA A C 1
ATOM 1242 O O . ALA A 1 163 ? -10.223 -3.612 20.443 1.00 88.06 163 ALA A O 1
ATOM 1243 N N . VAL A 1 164 ? -9.461 -3.267 18.358 1.00 85.31 164 VAL A N 1
ATOM 1244 C CA . VAL A 1 164 ? -9.517 -4.678 17.932 1.00 85.31 164 VAL A CA 1
ATOM 1245 C C . VAL A 1 164 ? -8.148 -5.372 17.948 1.00 85.31 164 VAL A C 1
ATOM 1247 O O . VAL A 1 164 ? -8.046 -6.538 17.561 1.00 85.31 164 VAL A O 1
ATOM 1250 N N . ASN A 1 165 ? -7.105 -4.681 18.420 1.00 87.19 165 ASN A N 1
ATOM 1251 C CA . ASN A 1 165 ? -5.715 -5.133 18.445 1.00 87.19 165 ASN A CA 1
ATOM 1252 C C . ASN A 1 165 ? -5.225 -5.653 17.077 1.00 87.19 165 ASN A C 1
ATOM 1254 O O . ASN A 1 165 ? -4.739 -6.782 16.953 1.00 87.19 165 ASN A O 1
ATOM 1258 N N . ALA A 1 166 ? -5.386 -4.836 16.036 1.00 87.50 166 ALA A N 1
ATOM 1259 C CA . ALA A 1 166 ? -4.950 -5.131 14.676 1.00 87.50 166 ALA A CA 1
ATOM 1260 C C . ALA A 1 166 ? -4.218 -3.936 14.053 1.00 87.50 166 ALA A C 1
ATOM 1262 O O . ALA A 1 166 ? -4.479 -2.786 14.383 1.00 87.50 166 ALA A O 1
ATOM 1263 N N . ARG A 1 167 ? -3.321 -4.204 13.097 1.00 91.69 167 ARG A N 1
ATOM 1264 C CA . ARG A 1 167 ? -2.689 -3.154 12.271 1.00 91.69 167 ARG A CA 1
ATOM 1265 C C . ARG A 1 167 ? -3.614 -2.629 11.176 1.00 91.69 167 ARG A C 1
ATOM 1267 O O . ARG A 1 167 ? -3.472 -1.500 10.729 1.00 91.69 167 ARG A O 1
ATOM 1274 N N . ALA A 1 168 ? -4.529 -3.472 10.721 1.00 94.56 168 ALA A N 1
ATOM 1275 C CA . ALA A 1 168 ? -5.589 -3.138 9.790 1.00 94.56 168 ALA A CA 1
ATOM 1276 C C . ALA A 1 168 ? -6.704 -4.177 9.934 1.00 94.56 168 ALA A C 1
ATOM 1278 O O . ALA A 1 168 ? -6.437 -5.314 10.334 1.00 94.56 168 ALA A O 1
ATOM 1279 N N . PHE A 1 169 ? -7.932 -3.812 9.583 1.00 92.81 169 PHE A N 1
ATOM 1280 C CA . PHE A 1 169 ? -9.051 -4.753 9.525 1.00 92.81 169 PHE A CA 1
ATOM 1281 C C . PHE A 1 169 ? -9.977 -4.447 8.348 1.00 92.81 169 PHE A C 1
ATOM 1283 O O . PHE A 1 169 ? -9.930 -3.359 7.768 1.00 92.81 169 PHE A O 1
ATOM 1290 N N . THR A 1 170 ? -10.827 -5.419 8.003 1.00 94.38 170 THR A N 1
ATOM 1291 C CA . THR A 1 170 ? -11.843 -5.267 6.955 1.00 94.38 170 THR A CA 1
ATOM 1292 C C . THR A 1 170 ? -13.231 -5.638 7.466 1.00 94.38 170 THR A C 1
ATOM 1294 O O . THR A 1 170 ? -13.370 -6.559 8.270 1.00 94.38 170 THR A O 1
ATOM 1297 N N . VAL A 1 171 ? -14.254 -4.901 7.023 1.00 91.31 171 VAL A N 1
ATOM 1298 C CA . VAL A 1 171 ? -15.674 -5.208 7.267 1.00 91.31 171 VAL A CA 1
ATOM 1299 C C . VAL A 1 171 ? -16.458 -4.888 6.000 1.00 91.31 171 VAL A C 1
ATOM 1301 O O . VAL A 1 171 ? -16.565 -3.725 5.607 1.00 91.31 171 VAL A O 1
ATOM 1304 N N . GLY A 1 172 ? -17.006 -5.916 5.349 1.00 90.56 172 GLY A N 1
ATOM 1305 C CA . GLY A 1 172 ? -17.639 -5.761 4.038 1.00 90.56 172 GLY A CA 1
ATOM 1306 C C . GLY A 1 172 ? -16.673 -5.109 3.047 1.00 90.56 172 GLY A C 1
ATOM 1307 O O . GLY A 1 172 ? -15.567 -5.600 2.845 1.00 90.56 172 GLY A O 1
ATOM 1308 N N . ASN A 1 173 ? -17.063 -3.959 2.495 1.00 94.31 173 ASN A N 1
ATOM 1309 C CA . ASN A 1 173 ? -16.252 -3.218 1.523 1.00 94.31 173 ASN A CA 1
ATOM 1310 C C . ASN A 1 173 ? -15.333 -2.167 2.171 1.00 94.31 173 ASN A C 1
ATOM 1312 O O . ASN A 1 173 ? -14.785 -1.317 1.475 1.00 94.31 173 ASN A O 1
ATOM 1316 N N . HIS A 1 174 ? -15.182 -2.170 3.495 1.00 95.81 174 HIS A N 1
ATOM 1317 C CA . HIS A 1 174 ? -14.365 -1.193 4.209 1.00 95.81 174 HIS A CA 1
ATOM 1318 C C . HIS A 1 174 ? -13.036 -1.791 4.657 1.00 95.81 174 HIS A C 1
ATOM 1320 O O . HIS A 1 174 ? -13.000 -2.902 5.181 1.00 95.81 174 HIS A O 1
ATOM 1326 N N . ILE A 1 175 ? -11.963 -1.017 4.514 1.00 96.06 175 ILE A N 1
ATOM 1327 C CA . ILE A 1 175 ? -10.614 -1.331 4.986 1.00 96.06 175 ILE A CA 1
ATOM 1328 C C . ILE A 1 17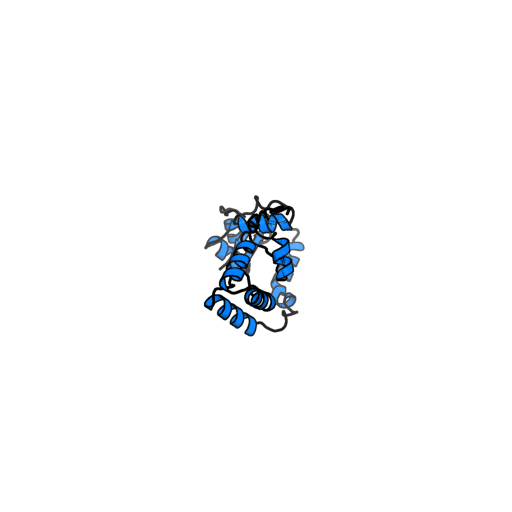5 ? -10.176 -0.197 5.908 1.00 96.06 175 ILE A C 1
ATOM 1330 O O . ILE A 1 175 ? -10.179 0.954 5.485 1.00 96.06 175 ILE A O 1
ATOM 1334 N N . ALA A 1 176 ? -9.791 -0.493 7.146 1.00 96.50 176 ALA A N 1
ATOM 1335 C CA . ALA A 1 176 ? -9.254 0.495 8.080 1.00 96.50 176 ALA A CA 1
ATOM 1336 C C . ALA A 1 176 ? -7.782 0.206 8.370 1.00 96.50 176 ALA A C 1
ATOM 1338 O O . ALA A 1 176 ? -7.430 -0.942 8.639 1.00 96.50 176 ALA A O 1
ATOM 1339 N N . PHE A 1 177 ? -6.938 1.239 8.329 1.00 95.94 177 PHE A N 1
ATOM 1340 C CA . PHE A 1 177 ? -5.512 1.137 8.641 1.00 95.94 177 PHE A CA 1
ATOM 1341 C C . PHE A 1 177 ? -5.173 1.829 9.962 1.00 95.94 177 PHE A C 1
ATOM 1343 O O . PHE A 1 177 ? -5.598 2.956 10.224 1.00 95.94 177 PHE A O 1
ATOM 1350 N N . GLY A 1 178 ? -4.406 1.121 10.787 1.00 90.00 178 GLY A N 1
ATOM 1351 C CA . GLY A 1 178 ? -3.761 1.627 11.991 1.00 90.00 178 GLY A CA 1
ATOM 1352 C C . GLY A 1 178 ? -2.438 2.345 11.691 1.00 90.00 178 GLY A C 1
ATOM 1353 O O . GLY A 1 178 ? -2.120 2.573 10.520 1.00 90.00 178 GLY A O 1
ATOM 1354 N N . PRO A 1 179 ? -1.702 2.751 12.740 1.00 77.69 179 PRO A N 1
ATOM 1355 C CA . PRO A 1 179 ? -0.405 3.411 12.607 1.00 77.69 179 PRO A CA 1
ATOM 1356 C C . PRO A 1 179 ? 0.700 2.488 12.065 1.00 77.69 179 PRO A C 1
ATOM 1358 O O . PRO A 1 179 ? 0.617 1.249 12.252 1.00 77.69 179 PRO A O 1
#

Secondary structure (DSSP, 8-state):
---------------PPPPHHHHHHHHT----STTHHHHHHHHHHHH-HHHHHHHHHTT--TTTTT-HHHHHHHHHHHHTS-SS--TTHHHHTHHHHHHHHHHHH--S-TT-S---HHHHHHHHSPPBPPPHHHHHHHHHHHTS--TT-EEE-SHHHHHHHHHTT-SEEEETTEEEE--

Radius of gyration: 25.4 Å; chains: 1; bounding box: 58×31×90 Å

Sequence (179 aa):
MQSSRSQSNTASQTSARPPRETIERRYDLELYMPGQATKLQRLEKACGPQRVQQWADEGMPIGIMGKPVDMDAFRERQADRPAEVPQDIERQNAASVQRSREAQHDTAPAGDAGVPGSVRDVLSSPGHSLDGDVKGGLEDRLGESLDHVRVHTGPTAQQACEAVNARAFTVGNHIAFGP

pLDDT: mean 79.57, std 17.65, range [36.78, 97.0]

Foldseek 3Di:
DDDDDDDPPPDDDPPDLDDPVVVCVLQVHDDLFPCLSVLLVVCCVVPNNVVVSVCSVVVHDSVCPPPVVSRVVVVVVVVVDDPDDPPCVCVVCVVVVVLVVVLVPPPPDPVPSPQDVLVVVQVPDAFDAPDPRNQVSVCVVVVDHLRLAGEGEDDSLQVNCVVVVHQWDDDVRYIGGHD